Protein AF-A0A1R0ZMR1-F1 (afdb_monomer)

Organism: NCBI:txid189426

Radius of gyration: 19.33 Å; Cα contacts (8 Å, |Δi|>4): 43; chains: 1; bounding box: 50×16×42 Å

Solvent-accessible surface area (backbone atoms only — not comparable to full-atom values): 4332 Å² total; per-residue (Å²): 82,83,46,93,51,71,65,58,53,53,53,50,59,74,71,45,45,90,91,50,26,66,48,61,37,30,34,85,98,76,48,77,48,74,52,71,69,73,82,78,73,80,82,86,66,79,82,75,72,80,69,74,69,85,86,71,74,73,77,70,88,87,116

Secondary structure (DSSP, 8-state):
-B--SHHHHHHHHHH--STT-EEEEEETTTEEEEEE-------SS--------TT--PPPTT-

Nearest PDB structures (foldseek):
  1q7e-assembly1_A-2  TM=3.244E-01  e=1.923E+00  Escherichia coli
  8esw-assembly1_S3  TM=2.957E-01  e=4.625E+00  Drosophila melanogaster

Structure (mmCIF, N/CA/C/O backbone):
data_AF-A0A1R0ZMR1-F1
#
_entry.id   AF-A0A1R0ZMR1-F1
#
loop_
_atom_site.group_PDB
_atom_site.id
_atom_site.type_symbol
_atom_site.label_atom_id
_atom_site.label_alt_id
_atom_site.label_comp_id
_atom_site.label_asym_id
_atom_site.label_entity_id
_atom_site.label_seq_id
_atom_site.pdbx_PDB_ins_code
_atom_site.Cartn_x
_atom_site.Cartn_y
_atom_site.Cartn_z
_atom_site.occupancy
_atom_site.B_iso_or_equiv
_atom_site.auth_seq_id
_atom_site.auth_comp_id
_atom_site.auth_asym_id
_atom_site.auth_atom_id
_atom_site.pdbx_PDB_model_num
ATOM 1 N N . MET A 1 1 ? 1.603 -6.463 6.065 1.00 87.50 1 MET A N 1
ATOM 2 C CA . MET A 1 1 ? 1.719 -5.301 6.971 1.00 87.50 1 MET A CA 1
ATOM 3 C C . MET A 1 1 ? 0.350 -4.670 7.106 1.00 87.50 1 MET A C 1
ATOM 5 O O . MET A 1 1 ? -0.274 -4.450 6.076 1.00 87.50 1 MET A O 1
ATOM 9 N N . GLU A 1 2 ? -0.147 -4.463 8.321 1.00 95.38 2 GLU A N 1
ATOM 10 C CA . GLU A 1 2 ? -1.392 -3.713 8.521 1.00 95.38 2 GLU A CA 1
ATOM 11 C C . GLU A 1 2 ? -1.134 -2.225 8.254 1.00 95.38 2 GLU A C 1
ATOM 13 O O . GLU A 1 2 ? -0.097 -1.714 8.667 1.00 95.38 2 GLU A O 1
ATOM 18 N N . ILE A 1 3 ? -2.034 -1.579 7.514 1.00 94.62 3 ILE A N 1
ATOM 19 C CA . ILE A 1 3 ? -1.976 -0.165 7.148 1.00 94.62 3 ILE A CA 1
ATOM 20 C C . ILE A 1 3 ? -3.215 0.520 7.706 1.00 94.62 3 ILE A C 1
ATOM 22 O O . ILE A 1 3 ? -4.341 0.158 7.356 1.00 94.62 3 ILE A O 1
ATOM 26 N N . THR A 1 4 ? -3.003 1.536 8.530 1.00 94.94 4 THR A N 1
ATOM 27 C CA . THR A 1 4 ? -4.068 2.324 9.160 1.00 94.94 4 THR A CA 1
ATOM 28 C C . THR A 1 4 ? -4.116 3.765 8.660 1.00 94.94 4 THR A C 1
ATOM 30 O O . THR A 1 4 ? -5.112 4.454 8.886 1.00 94.94 4 THR A O 1
ATOM 33 N N . SER A 1 5 ? -3.084 4.219 7.938 1.00 95.75 5 SER A N 1
ATOM 34 C CA . SER A 1 5 ? -3.024 5.578 7.400 1.00 95.75 5 SER A CA 1
ATOM 35 C C . SER A 1 5 ? -2.350 5.666 6.026 1.00 95.75 5 SER A C 1
ATOM 37 O O . SER A 1 5 ? -1.640 4.762 5.581 1.00 95.75 5 SER A O 1
ATOM 39 N N . ALA A 1 6 ? -2.577 6.780 5.326 1.00 93.75 6 ALA A N 1
ATOM 40 C CA . ALA A 1 6 ? -1.953 7.033 4.029 1.00 93.75 6 ALA A CA 1
ATOM 41 C C . ALA A 1 6 ? -0.436 7.266 4.153 1.00 93.75 6 ALA A C 1
ATOM 43 O O . ALA A 1 6 ? 0.324 6.915 3.251 1.00 93.75 6 ALA A O 1
ATOM 44 N N . GLU A 1 7 ? 0.019 7.822 5.276 1.00 96.50 7 GLU A N 1
ATOM 45 C CA . GLU A 1 7 ? 1.433 8.055 5.567 1.00 96.50 7 GLU A CA 1
ATOM 46 C C . GLU A 1 7 ? 2.219 6.740 5.589 1.00 96.50 7 GLU A C 1
ATOM 48 O O . GLU A 1 7 ? 3.309 6.671 5.024 1.00 96.50 7 GLU A O 1
ATOM 53 N N . GLU A 1 8 ? 1.652 5.672 6.156 1.00 95.00 8 GLU A N 1
ATOM 54 C CA . GLU A 1 8 ? 2.280 4.345 6.172 1.00 95.00 8 GLU A CA 1
ATOM 55 C C . GLU A 1 8 ? 2.451 3.769 4.758 1.00 95.00 8 GLU A C 1
ATOM 57 O O . GLU A 1 8 ? 3.471 3.142 4.463 1.00 95.00 8 GLU A O 1
ATOM 62 N N . ILE A 1 9 ? 1.506 4.039 3.850 1.00 94.31 9 ILE A N 1
ATOM 63 C CA . ILE A 1 9 ? 1.632 3.670 2.430 1.00 94.31 9 ILE A CA 1
ATOM 64 C C . ILE A 1 9 ? 2.787 4.438 1.789 1.00 94.31 9 ILE A C 1
ATOM 66 O O . ILE A 1 9 ? 3.594 3.853 1.071 1.00 94.31 9 ILE A O 1
ATOM 70 N N . MET A 1 10 ? 2.899 5.740 2.052 1.00 95.25 10 MET A N 1
ATOM 71 C CA . MET A 1 10 ? 3.975 6.561 1.491 1.00 95.25 10 MET A CA 1
ATOM 72 C C . MET A 1 10 ? 5.351 6.144 2.017 1.00 95.25 10 MET A C 1
ATOM 74 O O . MET A 1 10 ? 6.314 6.106 1.247 1.00 95.25 10 MET A O 1
ATOM 78 N N . ILE A 1 11 ? 5.445 5.781 3.299 1.00 95.31 11 ILE A N 1
ATOM 79 C CA . ILE A 1 11 ? 6.661 5.218 3.897 1.00 95.31 11 ILE A CA 1
ATOM 80 C C . ILE A 1 11 ? 7.015 3.896 3.212 1.00 95.31 11 ILE A C 1
ATOM 82 O O . ILE A 1 11 ? 8.158 3.718 2.791 1.00 95.31 11 ILE A O 1
ATOM 86 N N . LEU A 1 12 ? 6.033 3.006 3.028 1.00 94.31 12 LEU A N 1
ATOM 87 C CA . LEU A 1 12 ? 6.235 1.739 2.330 1.00 94.31 12 LEU A CA 1
ATOM 88 C C . LEU A 1 12 ? 6.769 1.969 0.914 1.00 94.31 12 LEU A C 1
ATOM 90 O O . LEU A 1 12 ? 7.822 1.439 0.572 1.00 94.31 12 LEU A O 1
ATOM 94 N N . LEU A 1 13 ? 6.098 2.806 0.121 1.00 93.12 13 LEU A N 1
ATOM 95 C CA . LEU A 1 13 ? 6.506 3.117 -1.250 1.00 93.12 13 LEU A CA 1
ATOM 96 C C . LEU A 1 13 ? 7.914 3.716 -1.318 1.00 93.12 13 LEU A C 1
ATOM 98 O O . LEU A 1 13 ? 8.670 3.384 -2.225 1.00 93.12 13 LEU A O 1
ATOM 102 N N . SER A 1 14 ? 8.280 4.558 -0.351 1.00 94.06 14 SER A N 1
ATOM 103 C CA . SER A 1 14 ? 9.615 5.168 -0.281 1.00 94.06 14 SER A CA 1
ATOM 104 C C . SER A 1 14 ? 10.719 4.161 0.057 1.00 94.06 14 SER A C 1
ATOM 106 O O . SER A 1 14 ? 11.879 4.404 -0.260 1.00 94.06 14 SER A O 1
ATOM 108 N N . SER A 1 15 ? 10.368 3.045 0.703 1.00 92.81 15 SER A N 1
ATOM 109 C CA . SER A 1 15 ? 11.297 1.956 1.030 1.00 92.81 15 SER A CA 1
ATOM 110 C C . SER A 1 15 ? 11.420 0.891 -0.066 1.00 92.81 15 SER A C 1
ATOM 112 O O . SER A 1 15 ? 12.327 0.067 -0.009 1.00 92.81 15 SER A O 1
ATOM 114 N N . MET A 1 16 ? 10.512 0.884 -1.048 1.00 93.94 16 MET A N 1
ATOM 115 C CA . MET A 1 16 ? 10.515 -0.097 -2.133 1.00 93.94 16 MET A CA 1
ATOM 116 C C . MET A 1 16 ? 11.554 0.253 -3.199 1.00 93.94 16 MET A C 1
ATOM 118 O O . MET A 1 16 ? 11.714 1.406 -3.599 1.00 93.94 16 MET A O 1
ATOM 122 N N . ASP A 1 17 ? 12.211 -0.775 -3.726 1.00 93.06 17 ASP A N 1
ATOM 123 C CA . ASP A 1 17 ? 13.205 -0.657 -4.788 1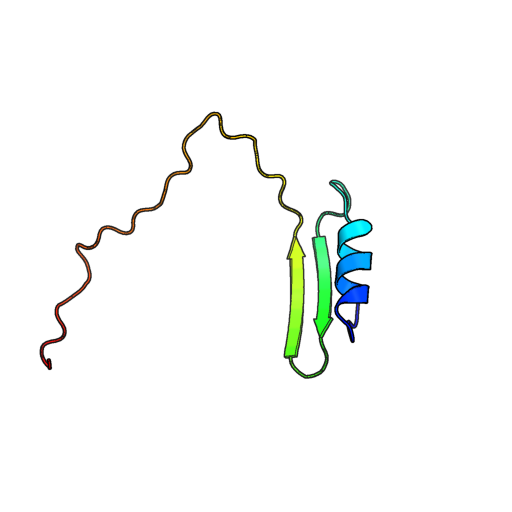.00 93.06 17 ASP A CA 1
ATOM 124 C C . ASP A 1 17 ? 13.052 -1.796 -5.814 1.00 93.06 17 ASP A C 1
ATOM 126 O O . ASP A 1 17 ? 12.036 -2.493 -5.865 1.00 93.06 17 ASP A O 1
ATOM 130 N N . LYS A 1 18 ? 14.040 -1.967 -6.698 1.00 88.69 18 LYS A N 1
ATOM 131 C CA . LYS A 1 18 ? 14.007 -3.012 -7.731 1.00 88.69 18 LYS A CA 1
ATOM 132 C C . LYS A 1 18 ? 14.059 -4.429 -7.138 1.00 88.69 18 LYS A C 1
ATOM 134 O O . LYS A 1 18 ? 13.454 -5.339 -7.703 1.00 88.69 18 LYS A O 1
ATOM 139 N N . GLU A 1 19 ? 14.795 -4.615 -6.050 1.00 90.25 19 GLU A N 1
ATOM 140 C CA . GLU A 1 19 ? 14.993 -5.897 -5.365 1.00 90.25 19 GLU A CA 1
ATOM 141 C C . GLU A 1 19 ? 13.789 -6.213 -4.463 1.00 90.25 19 GLU A C 1
ATOM 143 O O . GLU A 1 19 ? 13.350 -7.359 -4.383 1.00 90.25 19 GLU A O 1
ATOM 148 N N . HIS A 1 20 ? 13.176 -5.171 -3.899 1.00 89.44 20 HIS A N 1
ATOM 149 C CA . HIS A 1 20 ? 12.003 -5.202 -3.027 1.00 89.44 20 HIS A CA 1
ATOM 150 C C . HIS A 1 20 ? 10.791 -4.565 -3.716 1.00 89.44 20 HIS A C 1
ATOM 152 O O . HIS A 1 20 ? 10.118 -3.683 -3.180 1.00 89.44 20 HIS A O 1
ATOM 158 N N . SER A 1 21 ? 10.511 -5.017 -4.938 1.00 92.75 21 SER A N 1
ATOM 159 C CA . SER A 1 21 ? 9.473 -4.428 -5.793 1.00 92.75 21 SER A CA 1
ATOM 160 C C . SER A 1 21 ? 8.055 -4.892 -5.465 1.00 92.75 21 SER A C 1
ATOM 162 O O . SER A 1 21 ? 7.110 -4.386 -6.059 1.00 92.75 21 SER A O 1
ATOM 164 N N . VAL A 1 22 ? 7.869 -5.827 -4.530 1.00 94.88 22 VAL A N 1
ATOM 165 C CA . VAL A 1 22 ? 6.553 -6.370 -4.166 1.00 94.88 22 VAL A CA 1
ATOM 166 C C . VAL A 1 22 ? 6.342 -6.276 -2.661 1.00 94.88 22 VAL A C 1
ATOM 168 O O . VAL A 1 22 ? 7.158 -6.769 -1.887 1.00 94.88 22 VAL A O 1
ATOM 171 N N . ALA A 1 23 ? 5.213 -5.705 -2.246 1.00 95.06 23 ALA A N 1
ATOM 1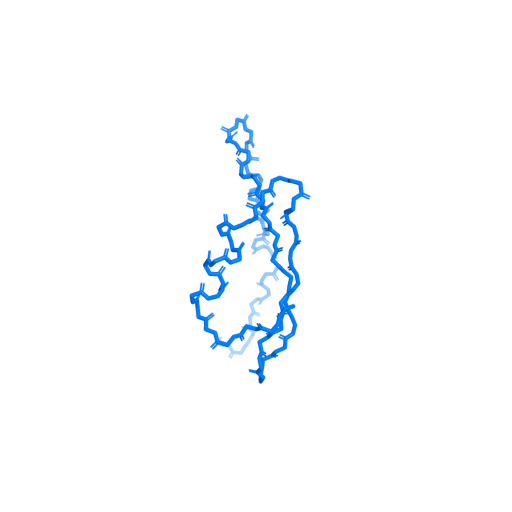72 C CA . ALA A 1 23 ? 4.813 -5.615 -0.846 1.00 95.06 23 ALA A CA 1
ATOM 173 C C . ALA A 1 23 ? 3.350 -6.033 -0.662 1.00 95.06 23 ALA A C 1
ATOM 175 O O . ALA A 1 23 ? 2.491 -5.692 -1.472 1.00 95.06 23 ALA A O 1
ATOM 176 N N . ARG A 1 24 ? 3.049 -6.761 0.420 1.00 95.88 24 ARG A N 1
ATOM 177 C CA . ARG A 1 24 ? 1.680 -7.171 0.777 1.00 95.88 24 ARG A CA 1
ATOM 178 C C . ARG A 1 24 ? 1.198 -6.379 1.988 1.00 95.88 24 ARG A C 1
ATOM 180 O O . ARG A 1 24 ? 1.829 -6.404 3.054 1.00 95.88 24 ARG A O 1
ATOM 187 N N . ILE A 1 25 ? 0.069 -5.703 1.830 1.00 96.56 25 ILE A N 1
ATOM 188 C CA . ILE A 1 25 ? -0.563 -4.899 2.873 1.00 96.56 25 ILE A CA 1
ATOM 189 C C . ILE A 1 25 ? -1.960 -5.418 3.191 1.00 96.56 25 ILE A C 1
ATOM 191 O O . ILE A 1 25 ? -2.596 -6.072 2.371 1.00 96.56 25 ILE A O 1
ATOM 195 N N . TYR A 1 26 ? -2.434 -5.103 4.384 1.00 97.44 26 TYR A N 1
ATOM 196 C CA . TYR A 1 26 ? -3.798 -5.338 4.823 1.00 97.44 26 TYR A CA 1
ATOM 197 C C . TYR A 1 26 ? -4.359 -4.017 5.336 1.00 97.44 26 TYR A C 1
ATOM 199 O O . TYR A 1 26 ? -3.715 -3.363 6.150 1.00 97.44 26 TYR A O 1
ATOM 207 N N . VAL A 1 27 ? -5.535 -3.621 4.857 1.00 95.94 27 VAL A N 1
ATOM 208 C CA . VAL A 1 27 ? -6.237 -2.428 5.337 1.00 95.94 27 VAL A CA 1
ATOM 209 C C . VAL A 1 27 ? -7.464 -2.887 6.127 1.00 95.94 27 VAL A C 1
ATOM 211 O O . VAL A 1 27 ? -8.348 -3.528 5.539 1.00 95.94 27 VAL A O 1
ATOM 214 N N . PRO A 1 28 ? -7.548 -2.587 7.438 1.00 95.31 28 PRO A N 1
ATOM 215 C CA . PRO A 1 28 ? -8.668 -2.999 8.274 1.00 95.31 28 PRO A CA 1
ATOM 216 C C . PRO A 1 28 ? -10.016 -2.565 7.699 1.00 95.31 28 PRO A C 1
ATOM 218 O O . PRO A 1 28 ? -10.202 -1.420 7.295 1.00 95.31 28 PRO A O 1
ATOM 221 N N . GLY A 1 29 ? -10.966 -3.499 7.649 1.00 96.06 29 GLY A N 1
ATOM 222 C CA . GLY A 1 29 ? -12.305 -3.254 7.105 1.00 96.06 29 GLY A CA 1
ATOM 223 C C . GLY A 1 29 ? -12.391 -3.228 5.576 1.00 96.06 29 GLY A C 1
ATOM 224 O O . GLY A 1 29 ? -13.497 -3.140 5.051 1.00 96.06 29 GLY A O 1
ATOM 225 N N . ILE A 1 30 ? -11.264 -3.346 4.863 1.00 94.69 30 ILE A N 1
ATOM 226 C CA . ILE A 1 30 ? -11.237 -3.394 3.396 1.00 94.69 30 ILE A CA 1
ATOM 227 C C . ILE A 1 30 ? -10.706 -4.743 2.904 1.00 94.69 30 ILE A C 1
ATOM 229 O O . ILE A 1 30 ? -11.399 -5.426 2.152 1.00 94.69 30 ILE A O 1
ATOM 233 N N . GLY A 1 31 ? -9.506 -5.150 3.331 1.00 95.69 31 GLY A N 1
ATOM 234 C CA . GLY A 1 31 ? -8.911 -6.429 2.933 1.00 95.69 31 GLY A CA 1
ATOM 235 C C . GLY A 1 31 ? -7.421 -6.364 2.603 1.00 95.69 31 GLY A C 1
ATOM 236 O O . GLY A 1 31 ? -6.718 -5.421 2.969 1.00 95.69 31 GLY A O 1
ATOM 237 N N . GLU A 1 32 ? -6.932 -7.407 1.932 1.00 97.38 32 GLU A N 1
ATOM 238 C CA . GLU A 1 32 ? -5.524 -7.565 1.559 1.00 97.38 32 GLU A CA 1
ATOM 239 C C . GLU A 1 32 ? -5.229 -7.043 0.149 1.00 97.38 32 GLU A C 1
ATOM 241 O O . GLU A 1 32 ? -5.965 -7.309 -0.802 1.00 97.38 32 GLU A O 1
ATOM 246 N N . PHE A 1 33 ? -4.094 -6.361 0.002 1.00 95.50 33 PHE A N 1
ATOM 247 C CA . PHE A 1 33 ? -3.608 -5.822 -1.263 1.00 95.50 33 PHE A CA 1
ATOM 248 C C . PHE A 1 33 ? -2.143 -6.187 -1.485 1.00 95.50 33 PHE A C 1
ATOM 250 O O . PHE A 1 33 ? -1.364 -6.364 -0.548 1.00 95.50 33 PHE A O 1
ATOM 257 N N . THR A 1 34 ? -1.751 -6.260 -2.754 1.00 96.00 34 THR A N 1
ATOM 258 C CA . THR A 1 34 ? -0.349 -6.391 -3.158 1.00 96.00 34 THR A CA 1
ATOM 259 C C . THR A 1 34 ? 0.038 -5.171 -3.980 1.00 96.00 34 THR A C 1
ATOM 261 O O . THR A 1 34 ? -0.598 -4.875 -4.988 1.00 96.00 34 THR A O 1
ATOM 264 N N . ILE A 1 35 ? 1.074 -4.464 -3.542 1.00 94.12 35 ILE A N 1
ATOM 265 C CA . ILE A 1 35 ? 1.667 -3.327 -4.241 1.00 94.12 35 ILE A CA 1
ATOM 266 C C . ILE A 1 35 ? 2.878 -3.840 -5.013 1.00 94.12 35 ILE A C 1
ATOM 268 O O . ILE A 1 35 ? 3.719 -4.541 -4.452 1.00 94.12 35 ILE A O 1
ATOM 272 N N . VAL A 1 36 ? 2.961 -3.485 -6.295 1.00 94.38 36 VAL A N 1
ATOM 273 C CA . VAL A 1 36 ? 4.060 -3.878 -7.184 1.00 94.38 36 VAL A CA 1
ATOM 274 C C . VAL A 1 36 ? 4.665 -2.631 -7.824 1.00 94.38 36 VAL A C 1
ATOM 276 O O . VAL A 1 36 ? 3.975 -1.903 -8.538 1.00 94.38 36 VAL A O 1
ATOM 279 N N . LEU A 1 37 ? 5.956 -2.392 -7.593 1.00 91.50 37 LEU A N 1
ATOM 280 C CA . LEU A 1 37 ? 6.715 -1.332 -8.243 1.00 91.50 37 LEU A CA 1
ATOM 281 C C . LEU A 1 37 ? 7.035 -1.753 -9.678 1.00 91.50 37 LEU A C 1
ATOM 283 O O . LEU A 1 37 ? 7.864 -2.628 -9.924 1.00 91.50 37 LEU A O 1
ATOM 287 N N . GLN A 1 38 ? 6.387 -1.101 -10.638 1.00 88.88 38 GLN A N 1
ATOM 288 C CA . GLN A 1 38 ? 6.655 -1.315 -12.052 1.00 88.88 38 GLN A CA 1
ATOM 289 C C . GLN A 1 38 ? 7.540 -0.194 -12.581 1.00 88.88 38 GLN A C 1
ATOM 291 O O . GLN A 1 38 ? 7.170 0.982 -12.571 1.00 88.88 38 GLN A O 1
ATOM 296 N N . LYS A 1 39 ? 8.723 -0.556 -13.080 1.00 82.19 39 LYS A N 1
ATOM 297 C CA . LYS A 1 39 ? 9.542 0.387 -13.833 1.00 82.19 39 LYS A CA 1
ATOM 298 C C . LYS A 1 39 ? 8.837 0.654 -15.158 1.00 82.19 39 LYS A C 1
ATOM 300 O O . LYS A 1 39 ? 8.733 -0.238 -15.993 1.00 82.19 39 LYS A O 1
ATOM 305 N N . LYS A 1 40 ? 8.387 1.890 -15.365 1.00 81.12 40 LYS A N 1
ATOM 306 C CA . LYS A 1 40 ? 7.953 2.332 -16.689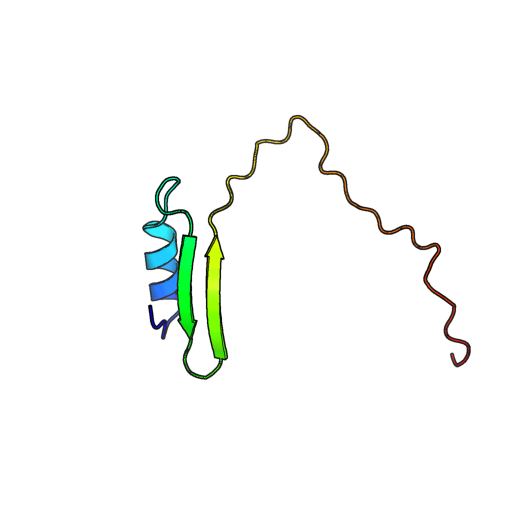 1.00 81.12 40 LYS A CA 1
ATOM 307 C C . LYS A 1 40 ? 9.175 2.314 -17.602 1.00 81.12 40 LYS A C 1
ATOM 309 O O . LYS A 1 40 ? 10.088 3.122 -17.425 1.00 81.12 40 LYS A O 1
ATOM 314 N N . GLU A 1 41 ? 9.225 1.376 -18.541 1.00 73.38 41 GLU A N 1
ATOM 315 C CA . GLU A 1 41 ? 10.204 1.453 -19.617 1.00 73.38 41 GLU A CA 1
ATOM 316 C C . GLU A 1 41 ? 9.941 2.748 -20.391 1.00 73.38 41 GLU A C 1
ATOM 318 O O . GLU A 1 41 ? 8.809 3.052 -20.779 1.00 73.38 41 GLU A O 1
ATOM 323 N N . GLY A 1 42 ? 10.981 3.574 -20.523 1.00 58.19 42 GLY A N 1
ATOM 324 C CA . GLY A 1 42 ? 10.929 4.758 -21.367 1.00 58.19 42 GLY A CA 1
ATOM 325 C C . GLY A 1 42 ? 10.533 4.314 -22.768 1.00 58.19 42 GLY A C 1
ATOM 326 O O . GLY A 1 42 ? 11.195 3.469 -23.362 1.00 58.19 42 GLY A O 1
ATOM 327 N N . ASN A 1 43 ? 9.411 4.834 -23.247 1.00 52.72 43 ASN A N 1
ATOM 328 C CA . ASN A 1 43 ? 8.808 4.463 -24.514 1.00 52.72 43 ASN A CA 1
ATOM 329 C C . ASN A 1 43 ? 9.794 4.670 -25.677 1.00 52.72 43 ASN A C 1
ATOM 331 O O . ASN A 1 43 ? 9.973 5.798 -26.122 1.00 52.72 43 ASN A O 1
ATOM 335 N N . ASN A 1 44 ? 10.371 3.583 -26.188 1.00 51.03 44 ASN A N 1
ATOM 336 C CA . ASN A 1 44 ? 10.899 3.504 -27.553 1.00 51.03 44 ASN A CA 1
ATOM 337 C C . ASN A 1 44 ? 10.167 2.430 -28.380 1.00 51.03 44 ASN A C 1
ATOM 339 O O . ASN A 1 44 ? 10.675 1.961 -29.394 1.00 51.03 44 ASN A O 1
ATOM 343 N N . GLY A 1 45 ? 8.953 2.049 -27.980 1.00 46.28 45 GLY A N 1
ATOM 344 C CA . GLY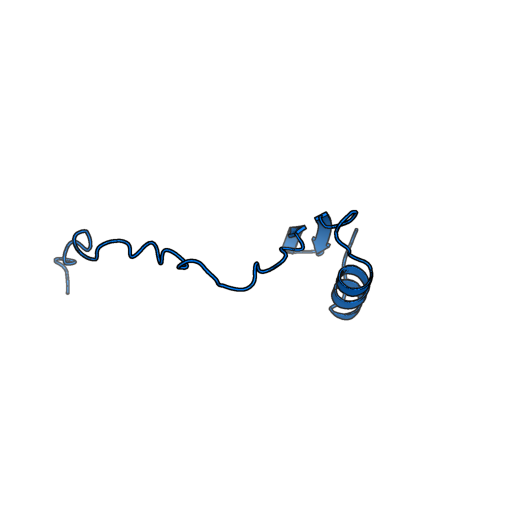 A 1 45 ? 8.176 1.045 -28.691 1.00 46.28 45 GLY A CA 1
ATOM 345 C C . GLY A 1 45 ? 6.753 1.004 -28.173 1.00 46.28 45 GLY A C 1
ATOM 346 O O . GLY A 1 45 ? 6.520 0.503 -27.082 1.00 46.28 45 GLY A O 1
ATOM 347 N N . ALA A 1 46 ? 5.851 1.580 -28.970 1.00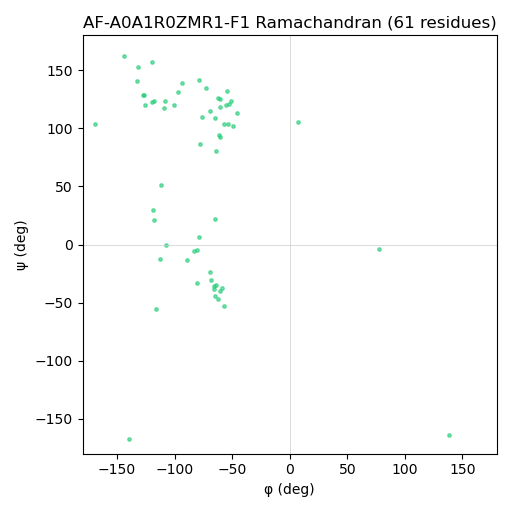 46.34 46 ALA A N 1
ATOM 348 C CA . ALA A 1 46 ? 4.399 1.467 -28.934 1.00 46.34 46 ALA A CA 1
ATOM 349 C C . ALA A 1 46 ? 3.825 0.705 -27.727 1.00 46.34 46 ALA A C 1
ATOM 351 O O . ALA A 1 46 ? 3.795 -0.525 -27.710 1.00 46.34 46 ALA A O 1
ATOM 352 N N . ALA A 1 47 ? 3.253 1.450 -26.778 1.00 46.81 47 ALA A N 1
ATOM 353 C CA . ALA A 1 47 ? 2.132 0.920 -26.024 1.00 46.81 47 ALA A CA 1
ATOM 354 C C . ALA A 1 47 ? 1.096 0.473 -27.062 1.00 46.81 47 ALA A C 1
ATOM 356 O O . ALA A 1 47 ? 0.456 1.304 -27.708 1.00 46.81 47 ALA A O 1
ATOM 357 N N . ALA A 1 48 ? 0.999 -0.836 -27.281 1.00 48.16 48 ALA A N 1
ATOM 358 C CA . ALA A 1 48 ? -0.182 -1.419 -27.868 1.00 48.16 48 ALA A CA 1
ATOM 359 C C . ALA A 1 48 ? -1.315 -1.071 -26.900 1.00 48.16 48 ALA A C 1
ATOM 361 O O . ALA A 1 48 ? -1.538 -1.753 -25.904 1.00 48.16 48 ALA A O 1
ATOM 362 N N . GLU A 1 49 ? -1.982 0.056 -27.160 1.00 50.59 49 GLU A N 1
ATOM 363 C CA . GLU A 1 49 ? -3.391 0.175 -26.841 1.00 50.59 49 GLU A CA 1
ATOM 364 C C . GLU A 1 49 ? -4.022 -1.080 -27.433 1.00 50.59 49 GLU A C 1
ATOM 366 O O . GLU A 1 49 ? -4.210 -1.184 -28.648 1.00 50.59 49 GLU A O 1
ATOM 371 N N . GLU A 1 50 ? -4.317 -2.062 -26.589 1.00 47.97 50 GLU A N 1
ATOM 372 C CA . GLU A 1 50 ? -5.323 -3.053 -26.909 1.00 47.97 50 GLU A CA 1
ATOM 373 C C . GLU A 1 50 ? -6.644 -2.282 -27.003 1.00 47.97 50 GLU A C 1
ATOM 375 O O . GLU A 1 50 ? -7.431 -2.179 -26.064 1.00 47.97 50 GLU A O 1
ATOM 380 N N . ARG A 1 51 ? -6.850 -1.635 -28.155 1.00 50.81 51 ARG A N 1
ATOM 381 C CA . ARG A 1 51 ? -8.155 -1.187 -28.606 1.00 50.81 51 ARG A CA 1
ATOM 382 C C . ARG A 1 51 ? -8.970 -2.453 -28.752 1.00 50.81 51 ARG A C 1
ATOM 384 O O . ARG A 1 51 ? -8.930 -3.093 -29.799 1.00 50.81 51 ARG A O 1
ATOM 391 N N . ILE A 1 52 ? -9.711 -2.804 -27.710 1.00 60.50 52 ILE A N 1
ATOM 392 C CA . ILE A 1 52 ? -10.898 -3.640 -27.849 1.00 60.50 52 ILE A CA 1
ATOM 393 C C . ILE A 1 52 ? -11.696 -3.067 -29.029 1.00 60.50 52 ILE A C 1
ATOM 395 O O . ILE A 1 52 ? -12.143 -1.916 -28.956 1.00 60.50 52 ILE A O 1
ATOM 399 N N . PRO A 1 53 ? -11.822 -3.788 -30.158 1.00 47.34 53 PRO A N 1
ATOM 400 C CA . PRO A 1 53 ? -12.583 -3.278 -31.277 1.00 47.34 53 PRO A CA 1
ATOM 401 C C . PRO A 1 53 ? -14.025 -3.102 -30.805 1.00 47.34 53 PRO A C 1
ATOM 403 O O . PRO A 1 53 ? -14.658 -4.043 -30.327 1.00 47.34 53 PRO A O 1
ATOM 406 N N . ALA A 1 54 ? -14.566 -1.896 -30.977 1.00 56.22 54 ALA A N 1
ATOM 407 C CA . ALA A 1 54 ? -15.956 -1.545 -30.678 1.00 56.22 54 ALA A CA 1
ATOM 408 C C . ALA A 1 54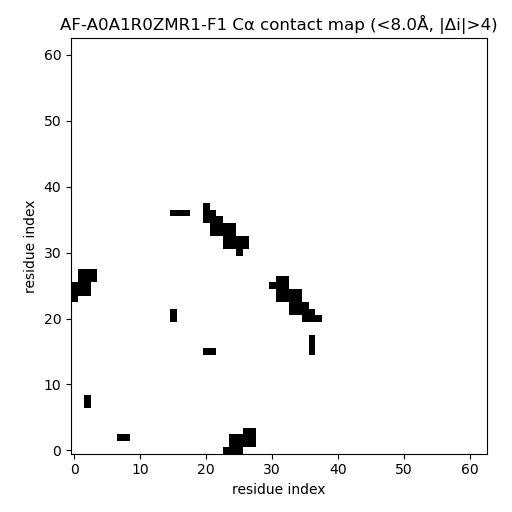 ? -16.985 -2.278 -31.576 1.00 56.22 54 ALA A C 1
A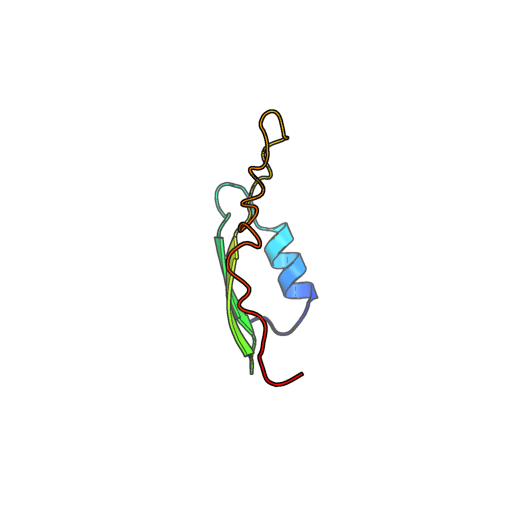TOM 410 O O . ALA A 1 54 ? -18.107 -1.817 -31.751 1.00 56.22 54 ALA A O 1
ATOM 411 N N . ALA A 1 55 ? -16.615 -3.419 -32.162 1.00 57.31 55 ALA A N 1
ATOM 412 C CA . ALA A 1 55 ? -17.465 -4.265 -32.990 1.00 57.31 55 ALA A CA 1
ATOM 413 C C . ALA A 1 55 ? -18.350 -5.226 -32.168 1.00 57.31 55 ALA A C 1
ATOM 415 O O . ALA A 1 55 ? -19.187 -5.914 -32.742 1.00 57.31 55 ALA A O 1
ATOM 416 N N . GLY A 1 56 ? -18.185 -5.279 -30.839 1.00 56.66 56 GLY A N 1
ATOM 417 C CA . GLY A 1 56 ? -18.920 -6.192 -29.950 1.00 56.66 56 GLY A CA 1
ATOM 418 C C . GLY A 1 56 ? -19.994 -5.555 -29.061 1.00 56.66 56 GLY A C 1
ATOM 419 O O . GLY A 1 56 ? -20.632 -6.271 -28.296 1.00 56.66 56 GLY A O 1
ATOM 420 N N . LEU A 1 57 ? -20.215 -4.235 -29.126 1.00 58.91 57 LEU A N 1
ATOM 421 C CA . LEU A 1 57 ? -21.295 -3.590 -28.372 1.00 58.91 57 LEU A CA 1
ATOM 422 C C . LEU A 1 57 ? -22.624 -3.841 -29.091 1.00 58.91 57 LEU A C 1
ATOM 424 O O . LEU A 1 57 ? -23.076 -3.046 -29.915 1.00 58.91 57 LEU A O 1
ATOM 428 N N . THR A 1 58 ? -23.250 -4.977 -28.793 1.00 64.25 58 THR A N 1
ATOM 429 C CA . THR A 1 58 ? -24.638 -5.245 -29.167 1.00 64.25 58 THR A CA 1
ATOM 430 C C . THR A 1 58 ? -25.506 -4.084 -28.680 1.00 64.25 58 THR A C 1
ATOM 432 O O . THR A 1 58 ? -25.527 -3.793 -27.482 1.00 64.25 58 THR A O 1
ATOM 435 N N . ARG A 1 59 ? -26.205 -3.404 -29.599 1.00 63.81 59 ARG A N 1
ATOM 436 C CA . ARG A 1 59 ? -27.210 -2.388 -29.259 1.00 63.81 59 ARG A CA 1
ATOM 437 C C . ARG A 1 59 ? -28.180 -2.979 -28.239 1.00 63.81 59 ARG A C 1
ATOM 439 O O . ARG A 1 59 ? -28.793 -4.007 -28.511 1.00 63.81 59 ARG A O 1
ATOM 446 N N . ASN A 1 60 ? -28.314 -2.326 -27.089 1.00 60.47 60 ASN A N 1
ATOM 447 C CA . ASN A 1 60 ? -29.378 -2.621 -26.141 1.00 60.47 60 ASN A CA 1
ATOM 448 C C . ASN A 1 60 ? -30.731 -2.380 -26.849 1.00 60.47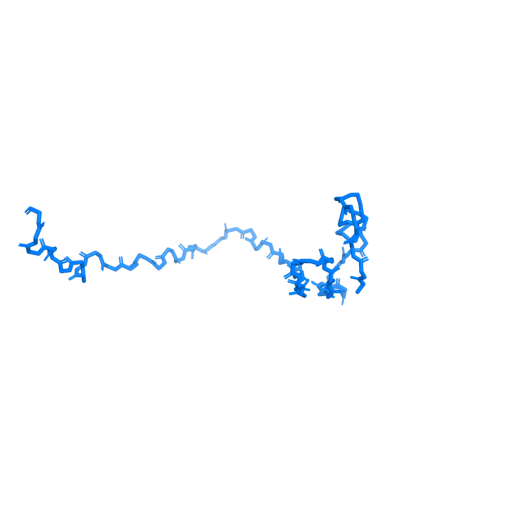 60 ASN A C 1
ATOM 450 O O . ASN A 1 60 ? -30.959 -1.253 -27.284 1.00 60.47 60 ASN A O 1
ATOM 454 N N . PRO A 1 61 ? -31.607 -3.390 -27.012 1.00 64.69 61 PRO A N 1
ATOM 455 C CA . PRO A 1 61 ? -32.886 -3.223 -27.704 1.00 64.69 61 PRO A CA 1
ATOM 456 C C . PRO A 1 61 ? -33.976 -2.563 -26.839 1.00 64.69 61 PRO A C 1
ATOM 458 O O . PRO A 1 61 ? -35.119 -2.488 -27.278 1.00 64.69 61 PRO A O 1
ATOM 461 N N . TYR A 1 62 ? -33.646 -2.101 -25.627 1.00 57.69 62 TYR A N 1
ATOM 462 C CA . TYR A 1 62 ? -34.595 -1.485 -24.691 1.00 57.69 62 TYR A CA 1
ATOM 463 C C . TYR A 1 62 ? -34.271 -0.024 -24.334 1.00 57.69 62 TYR A C 1
ATOM 465 O O . TYR A 1 62 ? -34.600 0.428 -23.238 1.00 57.69 62 TYR A O 1
ATOM 473 N N . VAL A 1 63 ? -33.645 0.719 -25.250 1.00 53.75 63 VAL A N 1
ATOM 474 C CA . VAL A 1 63 ? -33.603 2.195 -25.222 1.00 53.75 63 VAL A CA 1
ATOM 475 C C . VAL A 1 63 ? -34.217 2.773 -26.482 1.00 53.75 63 VAL A C 1
ATOM 477 O O . VAL A 1 63 ? -33.939 2.224 -27.571 1.00 53.75 63 VAL A O 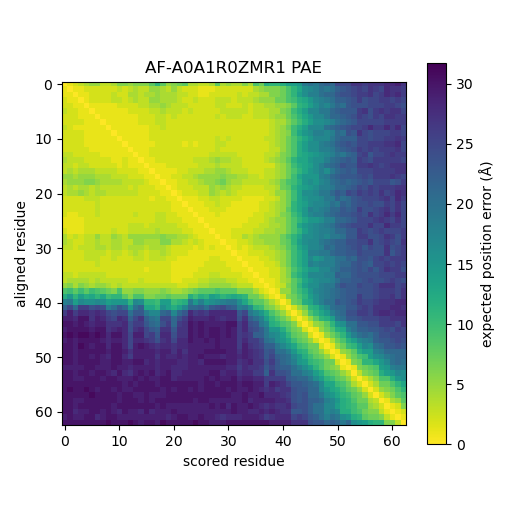1
#

Mean predicted aligned error: 13.82 Å

Foldseek 3Di:
DEDADPVVVVVVVVPADPVRQWDWYAYPPPGIDIGGHDDDDDDPDDPPPPPPDPPPPDPDPPD

Sequence (63 aa):
MEITSAEEIMILLSSMDKEHSVARIYVPGIGEFTIVLQKKEGNNGAAAEERIPAAGLTRNPYV

pLDDT: mean 79.57, std 19.04, range [46.28, 97.44]